Protein AF-A0A6N6VQ18-F1 (afdb_monomer)

pLDDT: mean 89.43, std 11.48, range [40.5, 98.12]

Structure (mmCIF, N/CA/C/O backbone):
data_AF-A0A6N6VQ18-F1
#
_entry.id   AF-A0A6N6VQ18-F1
#
loop_
_atom_site.group_PDB
_atom_site.id
_atom_site.type_symbol
_atom_site.label_atom_id
_atom_site.label_alt_id
_atom_site.label_comp_id
_atom_site.label_asym_id
_atom_site.label_entity_id
_atom_site.label_seq_id
_atom_site.pdbx_PDB_ins_code
_atom_site.Cartn_x
_atom_site.Cartn_y
_atom_site.Cartn_z
_atom_site.occupancy
_atom_site.B_iso_or_equiv
_atom_site.auth_seq_id
_atom_site.auth_comp_id
_atom_site.auth_asym_id
_atom_site.auth_atom_id
_atom_site.pdbx_PDB_model_num
ATOM 1 N N . MET A 1 1 ? 13.621 11.117 19.280 1.00 41.50 1 MET A N 1
ATOM 2 C CA . MET A 1 1 ? 12.832 9.983 18.763 1.00 41.50 1 MET A CA 1
ATOM 3 C C . MET A 1 1 ? 13.038 9.983 17.268 1.00 41.50 1 MET A C 1
ATOM 5 O O . MET A 1 1 ? 13.039 11.063 16.694 1.00 41.50 1 MET A O 1
ATOM 9 N N . ILE A 1 2 ? 13.399 8.842 16.692 1.00 40.50 2 ILE A N 1
ATOM 10 C CA . ILE A 1 2 ? 13.784 8.755 15.284 1.00 40.50 2 ILE A CA 1
ATOM 11 C C . ILE A 1 2 ? 12.493 8.888 14.468 1.00 40.50 2 ILE A C 1
ATOM 13 O O . ILE A 1 2 ? 11.799 7.905 14.250 1.00 40.50 2 ILE A O 1
ATOM 17 N N . GLU A 1 3 ? 12.149 10.109 14.059 1.00 44.91 3 GLU A N 1
ATOM 18 C CA . GLU A 1 3 ? 11.260 10.323 12.918 1.00 44.91 3 GLU A CA 1
ATOM 19 C C . GLU A 1 3 ? 12.017 9.831 11.681 1.00 44.91 3 GLU A C 1
ATOM 21 O O . GLU A 1 3 ? 12.702 10.585 10.989 1.00 44.91 3 GLU A O 1
ATOM 26 N N . MET A 1 4 ? 11.956 8.525 11.419 1.00 53.50 4 MET A N 1
ATOM 27 C CA . MET A 1 4 ? 12.122 8.056 10.052 1.00 53.50 4 MET A CA 1
ATOM 28 C C . MET A 1 4 ? 10.983 8.708 9.279 1.00 53.50 4 MET A C 1
ATOM 30 O O . MET A 1 4 ? 9.816 8.479 9.576 1.00 53.50 4 MET A O 1
ATOM 34 N N . ASN A 1 5 ? 11.331 9.617 8.373 1.00 78.25 5 ASN A N 1
ATOM 35 C CA . ASN A 1 5 ? 10.396 10.458 7.642 1.00 78.25 5 ASN A CA 1
ATOM 36 C C . ASN A 1 5 ? 9.539 9.602 6.685 1.00 78.25 5 ASN A C 1
ATOM 38 O O . ASN A 1 5 ? 9.812 9.510 5.485 1.00 78.25 5 ASN A O 1
ATOM 42 N N . LEU A 1 6 ? 8.537 8.905 7.227 1.00 90.31 6 LEU A N 1
ATOM 43 C CA . LEU A 1 6 ? 7.590 8.084 6.472 1.00 90.31 6 LEU A CA 1
ATOM 44 C C . LEU A 1 6 ? 6.605 8.957 5.679 1.00 90.31 6 LEU A C 1
ATOM 46 O O . LEU A 1 6 ? 5.898 8.439 4.825 1.00 90.31 6 LEU A O 1
ATOM 50 N N . ASN A 1 7 ? 6.577 10.276 5.921 1.00 93.44 7 ASN A N 1
ATOM 51 C CA . ASN A 1 7 ? 5.665 11.232 5.285 1.00 93.44 7 ASN A CA 1
ATOM 52 C C . ASN A 1 7 ? 4.184 10.810 5.367 1.00 93.44 7 ASN A C 1
ATOM 54 O O . ASN A 1 7 ? 3.423 11.134 4.461 1.00 93.44 7 ASN A O 1
ATOM 58 N N . LEU A 1 8 ? 3.776 10.072 6.405 1.00 94.50 8 LEU A N 1
ATOM 59 C CA . LEU A 1 8 ? 2.413 9.542 6.511 1.00 94.50 8 LEU A CA 1
ATOM 60 C C . LEU A 1 8 ? 1.370 10.675 6.574 1.00 94.50 8 LEU A C 1
ATOM 62 O O . LEU A 1 8 ? 1.636 11.710 7.195 1.00 94.50 8 LEU A O 1
ATOM 66 N N . PRO A 1 9 ? 0.173 10.484 5.990 1.00 95.31 9 PRO A N 1
ATOM 67 C CA . PRO A 1 9 ? -0.937 11.416 6.157 1.00 95.31 9 PRO A CA 1
ATOM 68 C C . PRO A 1 9 ? -1.346 11.543 7.625 1.00 95.3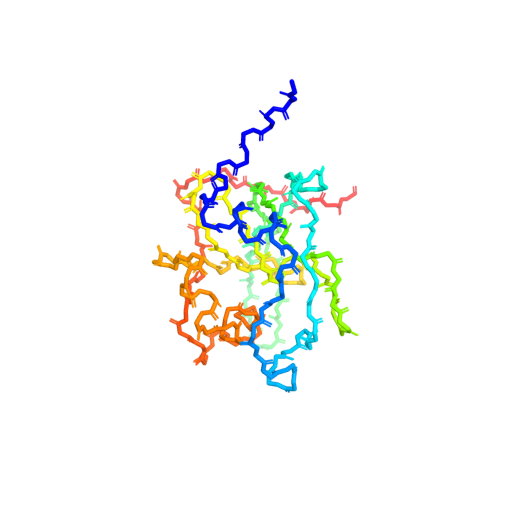1 9 PRO A C 1
ATOM 70 O O . PRO A 1 9 ? -1.427 10.547 8.348 1.00 95.31 9 PRO A O 1
ATOM 73 N N . LEU A 1 10 ? -1.651 12.768 8.062 1.00 94.50 10 LEU A N 1
ATOM 74 C CA . LEU A 1 10 ? -2.051 13.028 9.446 1.00 94.50 10 LEU A CA 1
ATOM 75 C C . LEU A 1 10 ? -3.343 12.284 9.810 1.00 94.50 10 LEU A C 1
ATOM 77 O O . LEU A 1 10 ? -3.464 11.803 10.935 1.00 94.50 10 LEU A O 1
ATOM 81 N N . GLU A 1 11 ? -4.292 12.144 8.876 1.00 94.69 11 GLU A N 1
ATOM 82 C CA . GLU A 1 11 ? -5.526 11.399 9.142 1.00 94.69 11 GLU A CA 1
ATOM 83 C C . GLU A 1 11 ? -5.254 9.917 9.431 1.00 94.69 11 GLU A C 1
ATOM 85 O O . GLU A 1 11 ? -5.891 9.344 10.314 1.00 94.69 11 GLU A O 1
ATOM 90 N N . PHE A 1 12 ? -4.279 9.315 8.742 1.00 95.75 12 PHE A N 1
ATOM 91 C CA . PHE A 1 12 ? -3.889 7.926 8.976 1.00 95.75 12 PHE A CA 1
ATOM 92 C C .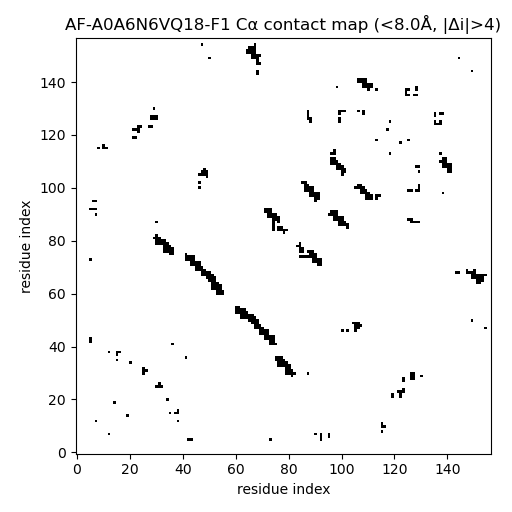 PHE A 1 12 ? -3.174 7.753 10.323 1.00 95.75 12 PHE A C 1
ATOM 94 O O . PHE A 1 12 ? -3.476 6.821 11.065 1.00 95.75 12 PHE A O 1
ATOM 101 N N . ILE A 1 13 ? -2.287 8.684 10.696 1.00 94.94 13 ILE A N 1
ATOM 102 C CA . ILE A 1 13 ? -1.644 8.678 12.023 1.00 94.94 13 ILE A CA 1
ATOM 103 C C . ILE A 1 13 ? -2.709 8.731 13.127 1.00 94.94 13 ILE A C 1
ATOM 105 O O . ILE A 1 13 ? -2.719 7.884 14.020 1.00 94.94 13 ILE A O 1
ATOM 109 N N . ASN A 1 14 ? -3.653 9.671 13.021 1.00 94.00 14 ASN A N 1
ATOM 110 C CA . ASN A 1 14 ? -4.750 9.804 13.980 1.00 94.00 14 ASN A CA 1
ATOM 111 C C . ASN A 1 14 ? -5.610 8.531 14.044 1.00 94.00 14 ASN A C 1
ATOM 113 O O . ASN A 1 14 ? -6.070 8.148 15.117 1.00 94.00 14 ASN A O 1
ATOM 117 N N . PHE A 1 15 ? -5.841 7.863 12.909 1.00 94.75 15 PHE A N 1
ATOM 118 C CA . PHE A 1 15 ? -6.557 6.590 12.876 1.00 94.75 15 PHE A CA 1
ATOM 119 C C . PHE A 1 15 ? -5.833 5.515 13.698 1.00 94.75 15 PHE A C 1
ATOM 121 O O . PHE A 1 15 ? -6.461 4.913 14.576 1.00 94.75 15 PHE A O 1
ATOM 128 N N . LEU A 1 16 ? -4.521 5.340 13.498 1.00 92.75 16 LEU A N 1
ATOM 129 C CA . LEU A 1 16 ? -3.721 4.358 14.241 1.00 92.75 16 LEU A CA 1
ATOM 130 C C . LEU A 1 16 ? -3.720 4.620 15.754 1.00 92.75 16 LEU A C 1
ATOM 132 O O . LEU A 1 16 ? -3.824 3.683 16.541 1.00 92.75 16 LEU A O 1
ATOM 136 N N . GLU A 1 17 ? -3.675 5.884 16.181 1.00 91.00 17 GLU A N 1
ATOM 137 C CA . GLU A 1 17 ? -3.712 6.249 17.607 1.00 91.00 17 GLU A CA 1
ATOM 138 C C . GLU A 1 17 ? -5.047 5.908 18.290 1.00 91.00 17 GLU A C 1
ATOM 140 O O . GLU A 1 17 ? -5.107 5.736 19.510 1.00 91.00 17 GLU A O 1
ATOM 145 N N . THR A 1 18 ? -6.131 5.785 17.519 1.00 89.12 18 THR A N 1
ATOM 146 C CA . THR A 1 18 ? -7.468 5.491 18.058 1.00 89.12 18 THR A CA 1
ATOM 147 C C . THR A 1 18 ? -7.773 4.000 18.211 1.00 89.12 18 THR A C 1
ATOM 149 O O . THR A 1 18 ? -8.835 3.672 18.742 1.00 89.12 18 THR A O 1
ATOM 152 N N . ASN A 1 19 ? -6.875 3.098 17.783 1.00 78.06 19 ASN A N 1
ATOM 153 C CA . ASN A 1 19 ? -7.109 1.644 17.716 1.00 78.06 19 ASN A CA 1
ATOM 154 C C . ASN A 1 19 ? -8.422 1.270 16.997 1.00 78.06 19 ASN A C 1
ATOM 156 O O . ASN A 1 19 ? -9.092 0.304 17.369 1.00 78.06 19 ASN A O 1
ATOM 160 N N . LYS A 1 20 ? -8.830 2.067 16.004 1.00 84.00 20 LYS A N 1
ATOM 161 C CA . LYS A 1 20 ? -9.997 1.764 15.172 1.00 84.00 20 LYS A CA 1
ATOM 162 C C . LYS A 1 20 ? -9.650 0.694 14.139 1.00 84.00 20 LYS A C 1
ATOM 164 O O . LYS A 1 20 ? -8.507 0.573 13.711 1.00 84.00 20 LYS A O 1
ATOM 169 N N . GLU A 1 21 ? -10.666 -0.051 13.727 1.00 92.44 21 GLU A N 1
ATOM 170 C CA . GLU A 1 21 ? -10.624 -0.926 12.555 1.00 92.44 21 GLU A CA 1
ATOM 171 C C . GLU A 1 21 ? -11.372 -0.242 11.398 1.00 92.44 21 GLU A C 1
ATOM 173 O O . GLU A 1 21 ? -12.169 0.675 11.626 1.00 92.44 21 GLU A O 1
ATOM 178 N N . LEU A 1 22 ? -11.110 -0.668 10.160 1.00 94.75 22 LEU A N 1
ATOM 179 C CA . LEU A 1 22 ? -11.933 -0.273 9.015 1.00 94.75 22 LEU A CA 1
ATOM 180 C C . LEU A 1 22 ? -13.335 -0.884 9.161 1.00 94.75 22 LEU A C 1
ATOM 182 O O . LEU A 1 22 ? -13.465 -2.043 9.555 1.00 94.75 22 LEU A O 1
ATOM 186 N N . ASP A 1 23 ? -14.368 -0.121 8.812 1.00 95.88 23 ASP A N 1
ATOM 187 C CA . ASP A 1 23 ? -15.762 -0.575 8.831 1.00 95.88 23 ASP A CA 1
ATOM 188 C C . ASP A 1 23 ? -16.169 -1.063 7.434 1.00 95.88 23 ASP A C 1
ATOM 190 O O . ASP A 1 23 ? -16.409 -0.267 6.530 1.00 95.88 23 ASP A O 1
ATOM 194 N N . TYR A 1 24 ? -16.168 -2.380 7.232 1.00 96.19 24 TYR A N 1
ATOM 195 C CA . TYR A 1 24 ? -16.530 -3.035 5.972 1.00 96.19 24 TYR A CA 1
ATOM 196 C C . TYR A 1 24 ? -16.964 -4.481 6.224 1.00 96.19 24 TYR A C 1
ATOM 198 O O . TYR A 1 24 ? -16.738 -5.032 7.302 1.00 96.19 24 TYR A O 1
ATOM 206 N N . ASN A 1 25 ? -17.567 -5.116 5.217 1.00 96.56 25 ASN A N 1
ATOM 207 C CA . ASN A 1 25 ? -17.865 -6.544 5.243 1.00 96.56 25 ASN A CA 1
ATOM 208 C C . ASN A 1 25 ? -16.620 -7.357 4.824 1.00 96.56 25 ASN A C 1
ATOM 210 O O . ASN A 1 25 ? -16.264 -7.332 3.643 1.00 96.56 25 ASN A O 1
ATOM 214 N N . PRO A 1 26 ? -15.981 -8.136 5.723 1.00 95.56 26 PRO A N 1
ATOM 215 C CA . PRO A 1 26 ? -14.799 -8.920 5.368 1.00 95.56 26 PRO A CA 1
ATOM 216 C C . PRO A 1 26 ? -15.068 -9.966 4.289 1.00 95.56 26 PRO A C 1
ATOM 218 O O . PRO A 1 26 ? -14.140 -10.399 3.616 1.00 95.56 26 PRO A O 1
ATOM 221 N N . ASP A 1 27 ? -16.320 -10.389 4.092 1.00 94.81 27 ASP A N 1
ATOM 222 C CA . ASP A 1 27 ? -16.628 -11.377 3.064 1.00 94.81 27 ASP A CA 1
ATOM 223 C C . ASP A 1 27 ? -16.536 -10.849 1.632 1.00 94.81 27 ASP A C 1
ATOM 225 O O . ASP A 1 27 ? -16.368 -11.655 0.715 1.00 94.81 27 ASP A O 1
ATOM 229 N N . GLU A 1 28 ? -16.567 -9.528 1.463 1.00 94.19 28 GLU A N 1
ATOM 230 C CA . GLU A 1 28 ? -16.435 -8.834 0.178 1.00 94.19 28 GLU A CA 1
ATOM 231 C C . GLU A 1 28 ? -14.974 -8.480 -0.154 1.00 94.19 28 GLU A C 1
ATOM 233 O O . GLU A 1 28 ? -14.655 -8.185 -1.304 1.00 94.19 28 GLU A O 1
ATOM 238 N N . ALA A 1 29 ? -14.065 -8.564 0.823 1.00 93.88 29 ALA A N 1
ATOM 239 C CA . ALA A 1 29 ? -12.640 -8.319 0.628 1.00 93.88 29 ALA A CA 1
ATOM 240 C C . ALA A 1 29 ? -11.872 -9.632 0.377 1.00 93.88 29 ALA A C 1
ATOM 242 O O . ALA A 1 29 ? -11.991 -10.588 1.151 1.00 93.88 29 ALA A O 1
ATOM 243 N N . TYR A 1 30 ? -11.016 -9.685 -0.652 1.00 92.62 30 TYR A N 1
ATOM 244 C CA . TYR A 1 30 ? -10.097 -10.814 -0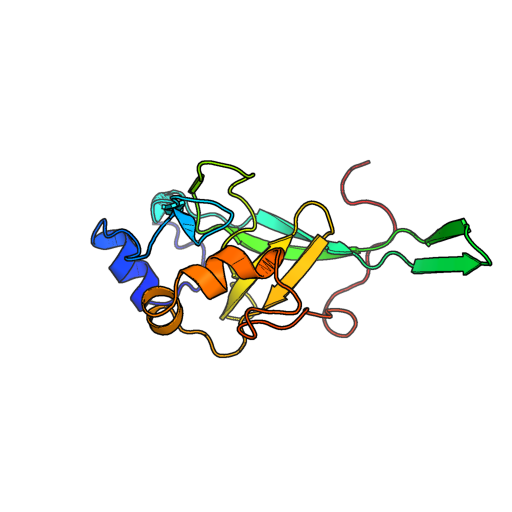.873 1.00 92.62 30 TYR A CA 1
ATOM 245 C C . TYR A 1 30 ? -9.239 -11.138 0.355 1.00 92.62 30 TYR A C 1
ATOM 247 O O . TYR A 1 30 ? -9.197 -12.322 0.718 1.00 92.62 30 TYR A O 1
ATOM 255 N N . PRO A 1 31 ? -8.606 -10.155 1.035 1.00 93.44 31 PRO A N 1
ATOM 256 C CA . PRO A 1 31 ? -7.792 -10.435 2.215 1.00 93.44 31 PRO A CA 1
ATOM 257 C C . PRO A 1 31 ? -8.609 -10.746 3.474 1.00 93.44 31 PRO A C 1
ATOM 259 O O . PRO A 1 31 ? -8.017 -11.038 4.511 1.00 93.44 31 PRO A O 1
ATOM 262 N N . LYS A 1 32 ? -9.949 -10.746 3.389 1.00 94.62 32 LYS A N 1
ATOM 263 C CA . LYS A 1 32 ? -10.863 -10.884 4.527 1.00 94.62 32 LYS A CA 1
ATOM 264 C C . LYS A 1 32 ? -10.608 -9.801 5.569 1.00 94.62 32 LYS A C 1
ATOM 266 O O . LYS A 1 32 ? -10.521 -8.635 5.193 1.00 94.62 32 LYS A O 1
ATOM 271 N N . LYS A 1 33 ? -10.559 -10.151 6.859 1.00 95.06 33 LYS A N 1
ATOM 272 C CA . LYS A 1 33 ? -10.295 -9.175 7.909 1.00 95.06 33 LYS A CA 1
ATOM 273 C C . LYS A 1 33 ? -8.819 -8.789 7.857 1.00 95.06 33 LYS A C 1
ATOM 275 O O . LYS A 1 33 ? -7.954 -9.648 7.728 1.00 95.06 33 LYS A O 1
ATOM 280 N N . VAL A 1 34 ? -8.546 -7.496 7.997 1.00 95.62 34 VAL A N 1
ATOM 281 C CA . VAL A 1 34 ? -7.187 -6.951 8.056 1.00 95.62 34 VAL A CA 1
ATOM 282 C C . VAL A 1 34 ? -6.930 -6.262 9.390 1.00 95.62 34 VAL A C 1
ATOM 284 O O . VAL A 1 34 ? -7.847 -5.705 10.003 1.00 95.62 34 VAL A O 1
ATOM 287 N N . LYS A 1 35 ? -5.670 -6.269 9.818 1.00 95.50 35 LYS A N 1
ATOM 288 C CA . LYS A 1 35 ? -5.166 -5.545 10.987 1.00 95.50 35 LYS A CA 1
ATOM 289 C C . LYS A 1 35 ? -4.021 -4.640 10.559 1.00 95.50 35 LYS A C 1
ATOM 291 O O . LYS A 1 35 ? -3.173 -5.050 9.774 1.00 95.50 35 LYS A O 1
ATOM 296 N N . PHE A 1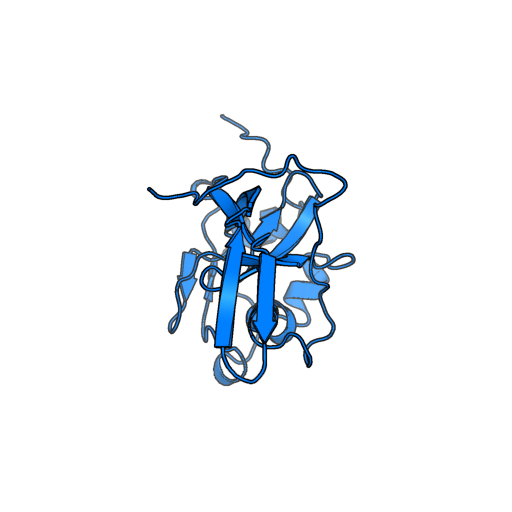 36 ? -4.004 -3.414 11.068 1.00 96.00 36 PHE A N 1
ATOM 297 C CA . PHE A 1 36 ? -2.959 -2.445 10.752 1.00 96.00 36 PHE A CA 1
ATOM 298 C C . PHE A 1 36 ? -1.761 -2.599 11.679 1.00 96.00 36 PHE A C 1
ATOM 300 O O . PHE A 1 36 ? -1.929 -2.843 12.875 1.00 96.00 36 PHE A O 1
ATOM 307 N N . HIS A 1 37 ? -0.568 -2.363 11.137 1.00 94.69 37 HIS A N 1
ATOM 308 C CA . HIS A 1 37 ? 0.626 -2.166 11.951 1.00 94.69 37 HIS A CA 1
ATOM 309 C C . HIS A 1 37 ? 0.425 -1.005 12.927 1.00 94.69 37 HIS A C 1
ATOM 311 O O . HIS A 1 37 ? -0.211 0.005 12.609 1.00 94.69 37 HIS A O 1
ATOM 317 N N . LYS A 1 38 ? 1.041 -1.101 14.107 1.00 93.31 38 LYS A N 1
ATOM 318 C CA . LYS A 1 38 ? 1.178 0.067 14.979 1.00 93.31 38 LYS A CA 1
ATOM 319 C C . LYS A 1 38 ? 2.134 1.069 14.350 1.00 93.31 38 LYS A C 1
ATOM 321 O O . LYS A 1 38 ? 3.067 0.694 13.645 1.00 93.31 38 LYS A O 1
ATOM 326 N N . LEU A 1 39 ? 1.966 2.343 14.701 1.00 92.38 39 LEU A N 1
ATOM 327 C CA . LEU A 1 39 ? 2.820 3.426 14.209 1.00 92.38 39 LEU A CA 1
ATOM 328 C C . LEU A 1 39 ? 4.321 3.163 14.443 1.00 92.38 39 LEU A C 1
ATOM 330 O O . LEU A 1 39 ? 5.135 3.494 13.589 1.00 92.38 39 LEU A O 1
ATOM 334 N N . GLU A 1 40 ? 4.682 2.559 15.580 1.00 91.81 40 GLU A N 1
ATOM 335 C CA . GLU A 1 40 ? 6.071 2.231 15.942 1.00 91.81 40 GLU A CA 1
ATOM 336 C C . GLU A 1 40 ? 6.674 1.060 15.150 1.00 91.81 40 GLU A C 1
ATOM 338 O O . GLU A 1 40 ? 7.897 0.949 15.075 1.00 91.81 40 GLU A O 1
ATOM 343 N N . ASP A 1 41 ? 5.826 0.230 14.538 1.00 93.19 41 ASP A N 1
ATOM 344 C CA . ASP A 1 41 ? 6.227 -0.946 13.761 1.00 93.19 41 ASP A CA 1
ATOM 345 C C . ASP A 1 41 ? 6.322 -0.646 12.254 1.00 93.19 41 ASP A C 1
ATOM 347 O O . ASP A 1 41 ? 6.878 -1.440 11.492 1.00 93.19 41 ASP A O 1
ATOM 351 N N . LEU A 1 42 ? 5.812 0.512 11.809 1.00 94.62 42 LEU A N 1
ATOM 352 C CA . LEU A 1 42 ? 5.885 0.929 10.412 1.00 94.62 42 LEU A CA 1
ATOM 353 C C . LEU A 1 42 ? 7.334 1.182 9.992 1.00 94.62 42 LEU A C 1
ATOM 355 O O . LEU A 1 42 ? 8.069 1.975 10.587 1.00 94.62 42 LEU A O 1
ATOM 359 N N . LYS A 1 43 ? 7.724 0.552 8.888 1.00 94.19 43 LYS A N 1
ATOM 360 C CA . LYS A 1 43 ? 9.065 0.643 8.311 1.00 94.19 43 LYS A CA 1
ATOM 361 C C . LYS A 1 43 ? 8.978 0.708 6.793 1.00 94.19 43 LYS A C 1
ATOM 363 O O . LYS A 1 43 ? 8.008 0.261 6.188 1.00 94.19 43 LYS A O 1
ATOM 368 N N . ARG A 1 44 ? 10.011 1.284 6.185 1.00 94.69 44 ARG A N 1
ATOM 369 C CA . ARG A 1 44 ? 10.193 1.238 4.736 1.00 94.69 44 ARG A CA 1
ATOM 370 C C . ARG A 1 44 ? 10.755 -0.121 4.348 1.00 94.69 44 ARG A C 1
ATOM 372 O O . ARG A 1 44 ? 11.708 -0.592 4.968 1.00 94.69 44 ARG A O 1
ATOM 379 N N . GLU A 1 45 ? 10.185 -0.714 3.315 1.00 93.94 45 GLU A N 1
ATOM 380 C CA . GLU A 1 45 ? 10.612 -1.978 2.735 1.00 93.94 45 GLU A CA 1
ATOM 381 C C . GLU A 1 45 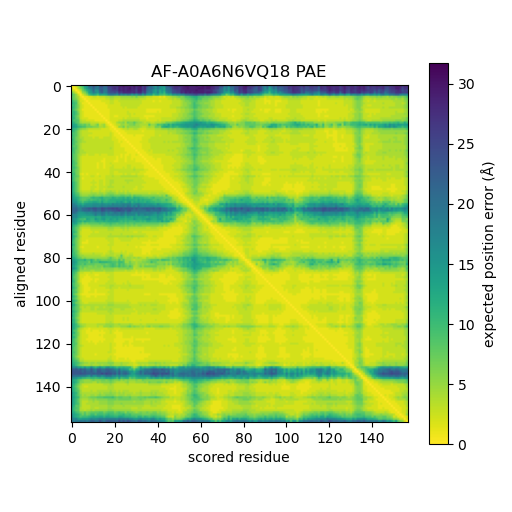? 10.722 -1.829 1.224 1.00 93.94 45 GLU A C 1
ATOM 383 O O . GLU A 1 45 ? 9.995 -1.052 0.598 1.00 93.94 45 GLU A O 1
ATOM 388 N N . LYS A 1 46 ? 11.679 -2.553 0.645 1.00 95.00 46 LYS A N 1
ATOM 389 C CA . LYS A 1 46 ? 11.889 -2.547 -0.796 1.00 95.00 46 LYS A CA 1
ATOM 390 C C . LYS A 1 46 ? 10.760 -3.296 -1.480 1.00 95.00 46 LYS A C 1
ATOM 392 O O . LYS A 1 46 ? 10.401 -4.391 -1.056 1.00 95.00 46 LYS A O 1
ATOM 397 N N . ILE A 1 47 ? 10.276 -2.709 -2.559 1.00 95.81 47 ILE A N 1
ATOM 398 C CA . ILE A 1 47 ? 9.377 -3.345 -3.508 1.00 95.81 47 ILE A CA 1
ATOM 399 C C . ILE A 1 47 ? 9.971 -3.226 -4.906 1.00 95.81 47 ILE A C 1
ATOM 401 O O . ILE A 1 47 ? 10.824 -2.367 -5.171 1.00 95.81 47 ILE A O 1
ATOM 405 N N . TRP A 1 48 ? 9.511 -4.092 -5.798 1.00 96.25 48 TRP A N 1
ATOM 406 C CA . TRP A 1 48 ? 10.014 -4.178 -7.161 1.00 96.25 48 TRP A CA 1
ATOM 407 C C . TRP A 1 48 ? 8.874 -4.028 -8.148 1.00 96.25 48 TRP A C 1
ATOM 409 O O . TRP A 1 48 ? 7.765 -4.478 -7.883 1.00 96.25 48 TRP A O 1
ATOM 419 N N . ILE A 1 49 ? 9.145 -3.388 -9.277 1.00 95.75 49 ILE A N 1
ATOM 420 C CA . ILE A 1 49 ? 8.210 -3.318 -10.397 1.00 95.75 49 ILE A CA 1
ATOM 421 C C . ILE A 1 49 ? 8.829 -4.090 -11.549 1.00 95.75 49 ILE A C 1
ATOM 423 O O . ILE A 1 49 ? 9.969 -3.792 -11.922 1.00 95.75 49 ILE A O 1
ATOM 427 N N . ASP A 1 50 ? 8.114 -5.083 -12.079 1.00 94.50 50 ASP A N 1
ATOM 428 C CA . ASP A 1 50 ? 8.617 -5.875 -13.195 1.00 94.50 50 ASP A CA 1
ATOM 429 C C . ASP A 1 50 ? 8.808 -4.991 -14.430 1.00 94.50 50 ASP A C 1
ATOM 431 O O . ASP A 1 50 ? 7.956 -4.189 -14.808 1.00 94.50 50 ASP A O 1
ATOM 435 N N . ALA A 1 51 ? 9.969 -5.138 -15.051 1.00 93.69 51 ALA A N 1
ATOM 436 C CA . ALA A 1 51 ? 10.298 -4.533 -16.331 1.00 93.69 51 ALA A CA 1
ATOM 437 C C . ALA A 1 51 ? 10.804 -5.611 -17.298 1.00 93.69 51 ALA A C 1
ATOM 439 O O . ALA A 1 51 ? 11.583 -5.328 -18.217 1.00 93.69 51 ALA A O 1
ATOM 440 N N . THR A 1 52 ? 10.407 -6.867 -17.062 1.00 88.69 52 THR A N 1
ATOM 441 C CA . THR A 1 52 ? 10.829 -7.998 -17.871 1.00 88.69 52 THR A CA 1
ATOM 442 C C . THR A 1 52 ? 10.230 -7.857 -19.260 1.00 88.69 52 THR A C 1
ATOM 444 O O . THR A 1 52 ? 9.042 -7.614 -19.460 1.00 88.69 52 THR A O 1
ATOM 447 N N . THR A 1 53 ? 11.086 -8.017 -20.262 1.00 82.38 53 THR A N 1
ATOM 448 C CA . THR A 1 53 ? 10.662 -7.992 -21.659 1.00 82.38 53 THR A CA 1
ATOM 449 C C . THR A 1 53 ? 10.471 -9.411 -22.167 1.00 82.38 53 THR A C 1
ATOM 451 O O . THR A 1 53 ? 11.306 -10.297 -21.946 1.00 82.38 53 THR A O 1
ATOM 454 N N . TYR A 1 54 ? 9.366 -9.620 -22.874 1.00 82.25 54 TYR A N 1
ATOM 455 C CA . TYR A 1 54 ? 8.956 -10.921 -23.385 1.00 82.25 54 TYR A CA 1
ATOM 456 C C . TYR A 1 54 ? 8.866 -10.902 -24.911 1.00 82.25 54 TYR A C 1
ATOM 458 O O . TYR A 1 54 ? 8.388 -9.936 -25.505 1.00 82.25 54 TYR A O 1
ATOM 466 N N . ASP A 1 55 ? 9.292 -11.995 -25.540 1.00 80.25 55 ASP A N 1
ATOM 467 C CA . ASP A 1 55 ? 8.990 -12.308 -26.935 1.00 80.25 55 ASP A CA 1
ATOM 468 C C . ASP A 1 55 ? 7.809 -13.279 -26.965 1.00 80.25 55 ASP A C 1
ATOM 470 O O . ASP A 1 55 ? 7.874 -14.372 -26.389 1.00 80.25 55 ASP A O 1
ATOM 474 N N . VAL A 1 56 ? 6.728 -12.872 -27.629 1.00 83.00 56 VAL A N 1
ATOM 475 C CA . VAL A 1 56 ? 5.490 -13.647 -27.722 1.00 83.00 56 VAL A CA 1
ATOM 476 C C . VAL A 1 56 ? 5.355 -14.180 -29.142 1.00 83.00 56 VAL A C 1
ATOM 478 O O . VAL A 1 56 ? 4.933 -13.468 -30.051 1.00 83.00 56 VAL A O 1
ATOM 481 N N . ASN A 1 57 ? 5.669 -15.463 -29.330 1.00 78.69 57 ASN A N 1
ATOM 482 C CA . ASN A 1 57 ? 5.556 -16.142 -30.621 1.00 78.69 57 ASN A CA 1
ATOM 483 C C . ASN A 1 57 ? 4.676 -17.390 -30.503 1.00 78.69 57 ASN A C 1
ATOM 485 O O . ASN A 1 57 ? 5.019 -18.312 -29.771 1.00 78.69 57 ASN A O 1
ATOM 489 N N . LEU A 1 58 ? 3.547 -17.412 -31.234 1.00 64.69 58 LEU A N 1
ATOM 490 C CA . LEU A 1 58 ? 2.619 -18.545 -31.446 1.00 64.69 58 LEU A CA 1
ATOM 491 C C . LEU A 1 58 ? 2.625 -19.616 -30.326 1.00 64.69 58 LEU A C 1
ATOM 493 O O . LEU A 1 58 ? 2.860 -20.796 -30.590 1.00 64.69 58 LEU A O 1
ATOM 497 N N . ASN A 1 59 ? 2.304 -19.196 -29.095 1.00 74.62 59 ASN A N 1
ATOM 498 C CA . ASN A 1 59 ? 2.152 -20.010 -27.872 1.00 74.62 59 ASN A CA 1
ATOM 499 C C . ASN A 1 59 ? 3.416 -20.312 -27.042 1.00 74.62 59 ASN A C 1
ATOM 501 O O . ASN A 1 59 ? 3.351 -21.151 -26.144 1.00 74.62 59 ASN A O 1
ATOM 505 N N . ILE A 1 60 ? 4.541 -19.633 -27.278 1.00 77.19 60 ILE A N 1
ATOM 506 C CA . ILE A 1 60 ? 5.710 -19.665 -26.385 1.00 77.19 60 ILE A CA 1
ATOM 507 C C . ILE A 1 60 ? 6.038 -18.237 -25.948 1.00 77.19 60 ILE A C 1
ATOM 509 O O . ILE A 1 60 ? 6.223 -17.353 -26.785 1.00 77.19 60 ILE A O 1
ATOM 513 N N . ILE A 1 61 ? 6.113 -18.034 -24.632 1.00 81.81 61 ILE A N 1
ATOM 514 C CA . ILE A 1 61 ? 6.614 -16.804 -24.018 1.00 81.81 61 ILE A CA 1
ATOM 515 C C . ILE A 1 61 ? 8.089 -17.037 -23.695 1.00 81.81 61 ILE A C 1
ATOM 517 O O . ILE A 1 61 ? 8.410 -17.859 -22.835 1.00 81.81 61 ILE A O 1
ATOM 521 N N . ASN A 1 62 ? 8.984 -16.333 -24.389 1.00 82.75 62 ASN A N 1
ATOM 522 C CA . ASN A 1 62 ? 10.411 -16.335 -24.071 1.00 82.75 62 ASN A CA 1
ATOM 523 C C . ASN A 1 62 ? 10.774 -15.040 -23.349 1.00 82.75 62 ASN A C 1
ATOM 525 O O . ASN A 1 62 ? 10.481 -13.951 -23.838 1.00 82.75 62 ASN A O 1
ATOM 529 N N . VAL A 1 63 ? 11.453 -15.151 -22.208 1.00 82.50 63 VAL A N 1
ATOM 530 C CA . VAL A 1 63 ? 12.026 -13.981 -21.535 1.00 82.50 63 VAL A CA 1
ATOM 531 C C . VAL A 1 63 ? 13.230 -13.498 -22.341 1.00 82.50 63 VAL A C 1
ATOM 533 O O . VAL A 1 63 ? 14.206 -14.234 -22.488 1.00 82.50 63 VAL A O 1
ATOM 536 N N . ILE A 1 64 ? 13.161 -12.272 -22.862 1.00 85.25 64 ILE A N 1
ATOM 537 C CA . ILE A 1 64 ? 14.259 -11.631 -23.599 1.00 85.25 64 ILE A CA 1
A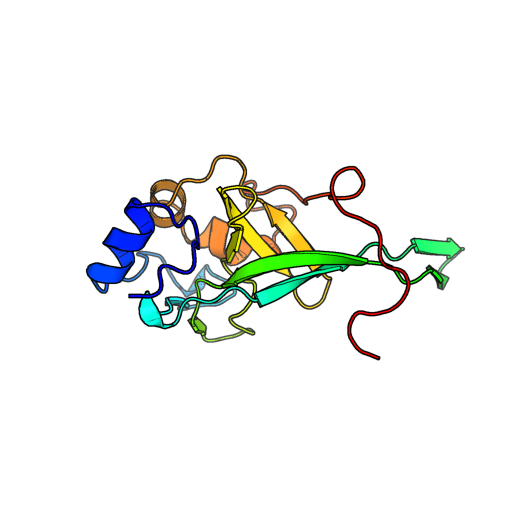TOM 538 C C . ILE A 1 64 ? 15.282 -11.084 -22.603 1.00 85.25 64 ILE A C 1
ATOM 540 O O . ILE A 1 64 ? 16.482 -11.325 -22.734 1.00 85.25 64 ILE A O 1
ATOM 544 N N . GLN A 1 65 ? 14.802 -10.351 -21.598 1.00 88.19 65 GLN A N 1
ATOM 545 C CA . GLN A 1 65 ? 15.629 -9.748 -20.562 1.00 88.19 65 GLN A CA 1
ATOM 546 C C . GLN A 1 65 ? 14.820 -9.598 -19.281 1.00 88.19 65 GLN A C 1
ATOM 548 O O . GLN A 1 65 ? 13.730 -9.032 -19.301 1.00 88.19 65 GLN A O 1
ATOM 553 N N . GLN A 1 66 ? 15.395 -10.073 -18.179 1.00 92.06 66 GLN A N 1
ATOM 554 C CA . GLN A 1 66 ? 14.892 -9.802 -16.838 1.00 92.06 66 GLN A CA 1
ATOM 555 C C . GLN A 1 66 ? 15.405 -8.441 -16.396 1.00 92.06 66 GLN A C 1
ATOM 557 O O . GLN A 1 66 ? 16.607 -8.162 -16.487 1.00 92.06 66 GLN A O 1
ATOM 562 N N . ALA A 1 67 ? 14.485 -7.601 -15.960 1.00 94.44 67 ALA A N 1
ATOM 563 C CA . ALA A 1 67 ? 14.792 -6.290 -15.439 1.00 94.44 67 ALA A CA 1
ATOM 564 C C . ALA A 1 67 ? 13.671 -5.846 -14.506 1.00 94.44 67 ALA A C 1
ATOM 566 O O . ALA A 1 67 ? 12.555 -6.357 -14.575 1.00 94.44 67 ALA A O 1
ATOM 567 N N . TYR A 1 68 ? 13.978 -4.893 -13.640 1.00 96.44 68 TYR A N 1
ATOM 568 C CA . TYR A 1 68 ? 13.025 -4.361 -12.683 1.00 96.44 68 TYR A CA 1
ATOM 569 C C . TYR A 1 68 ? 13.370 -2.921 -12.303 1.00 96.44 68 TYR A C 1
ATOM 571 O O . TYR A 1 68 ? 14.487 -2.441 -12.524 1.00 96.44 68 TYR A O 1
ATOM 579 N N . TYR A 1 69 ? 12.405 -2.245 -11.690 1.00 96.75 69 TYR A N 1
ATOM 580 C CA . TYR A 1 69 ? 12.613 -0.998 -10.960 1.00 96.75 69 TYR A CA 1
ATOM 581 C C . TYR A 1 69 ? 12.487 -1.253 -9.460 1.00 96.75 69 TYR A C 1
ATOM 583 O O . TYR A 1 69 ? 11.718 -2.113 -9.042 1.00 96.75 69 TYR A O 1
ATOM 591 N N . GLU A 1 70 ? 13.235 -0.513 -8.645 1.00 96.19 70 GLU A N 1
ATOM 592 C CA . GLU A 1 70 ? 13.219 -0.638 -7.183 1.00 96.19 70 GLU A CA 1
ATOM 593 C C . GLU A 1 70 ? 12.755 0.666 -6.536 1.00 96.19 70 GLU A C 1
ATOM 595 O O . GLU A 1 70 ? 13.182 1.754 -6.929 1.00 96.19 70 GLU A O 1
ATOM 600 N N . LEU A 1 71 ? 11.904 0.546 -5.521 1.00 95.19 71 LEU A N 1
ATOM 601 C CA . LEU A 1 71 ? 11.423 1.652 -4.702 1.00 95.19 71 LEU A CA 1
ATOM 602 C C . LEU A 1 71 ? 11.139 1.178 -3.269 1.00 95.19 71 LEU A C 1
ATOM 604 O O . LEU A 1 71 ? 11.156 -0.017 -2.984 1.00 95.19 71 LEU A O 1
ATOM 608 N N . GLU A 1 72 ? 10.894 2.119 -2.360 1.00 95.56 72 GLU A N 1
ATOM 609 C CA . GLU A 1 72 ? 10.561 1.826 -0.964 1.00 95.56 72 GLU A CA 1
ATOM 610 C C . GLU A 1 72 ? 9.108 2.186 -0.661 1.00 95.56 72 GLU A C 1
ATOM 612 O O . GLU A 1 72 ? 8.693 3.329 -0.870 1.00 95.56 72 GLU A O 1
ATOM 617 N N . ALA A 1 73 ? 8.366 1.237 -0.100 1.00 96.38 73 ALA A N 1
ATOM 618 C CA . ALA A 1 73 ? 7.003 1.424 0.379 1.00 96.38 73 ALA A CA 1
ATOM 619 C C . ALA A 1 73 ? 6.898 1.080 1.869 1.00 96.38 73 ALA A C 1
ATOM 621 O O . ALA A 1 73 ? 7.783 0.458 2.451 1.00 96.38 73 ALA A O 1
ATOM 622 N N . VAL A 1 74 ? 5.813 1.513 2.496 1.00 96.62 74 VAL A N 1
ATOM 623 C CA . VAL A 1 74 ? 5.453 1.172 3.872 1.00 96.62 74 VAL A CA 1
ATOM 624 C C . VAL A 1 74 ? 4.193 0.321 3.805 1.00 96.62 74 VAL A C 1
ATOM 626 O O . VAL A 1 74 ? 3.144 0.841 3.424 1.00 96.62 74 VAL A O 1
ATOM 629 N N . SER A 1 75 ? 4.280 -0.964 4.159 1.00 95.44 75 SER A N 1
ATOM 630 C CA . SER A 1 75 ? 3.075 -1.788 4.318 1.00 95.44 75 SER A CA 1
ATOM 631 C C . SER A 1 75 ? 2.281 -1.287 5.515 1.00 95.44 75 SER A C 1
ATOM 633 O O . SER A 1 75 ? 2.843 -1.051 6.586 1.00 95.44 75 SER A O 1
ATOM 635 N N . LEU A 1 76 ? 0.979 -1.087 5.329 1.00 96.56 76 LEU A N 1
ATOM 636 C CA . LEU A 1 76 ? 0.094 -0.618 6.392 1.00 96.56 76 LEU A CA 1
ATOM 637 C C . LEU A 1 76 ? -0.585 -1.785 7.117 1.00 96.56 76 LEU A C 1
ATOM 639 O O . LEU A 1 76 ? -0.966 -1.636 8.277 1.00 96.56 76 LEU A O 1
ATOM 643 N N . ILE A 1 77 ? -0.709 -2.936 6.452 1.00 96.00 77 ILE A N 1
ATOM 644 C CA . ILE A 1 77 ? -1.361 -4.143 6.968 1.00 96.00 77 ILE A CA 1
ATOM 645 C C . ILE A 1 77 ? -0.318 -5.057 7.615 1.00 96.00 77 ILE A C 1
ATOM 647 O O . ILE A 1 77 ? 0.667 -5.414 6.977 1.00 96.00 77 ILE A O 1
ATOM 651 N N . GLU A 1 78 ? -0.566 -5.420 8.874 1.00 94.88 78 GLU A N 1
ATOM 652 C CA . GLU A 1 78 ? 0.233 -6.356 9.677 1.00 94.88 78 GLU A CA 1
ATOM 653 C C . GLU A 1 78 ? -0.245 -7.798 9.507 1.00 94.88 78 GLU A C 1
ATOM 655 O O . GLU A 1 78 ? 0.558 -8.722 9.486 1.00 94.88 78 GLU A O 1
ATOM 660 N N . GLU A 1 79 ? -1.559 -8.006 9.429 1.00 93.69 79 GLU A N 1
ATOM 661 C CA . GLU A 1 79 ? -2.153 -9.342 9.364 1.00 93.69 79 GLU A CA 1
ATOM 662 C C . GLU A 1 79 ? -3.396 -9.323 8.470 1.00 93.69 79 GLU A C 1
ATOM 664 O O . GLU A 1 79 ? -4.173 -8.360 8.487 1.00 93.69 79 GLU A O 1
ATOM 669 N N . CYS A 1 80 ? -3.609 -10.411 7.726 1.00 91.94 80 CYS A N 1
ATOM 670 C CA . CYS A 1 80 ? -4.875 -10.723 7.067 1.00 91.94 80 CYS A CA 1
ATOM 671 C C . CYS A 1 80 ? -5.125 -12.240 7.050 1.00 91.94 80 CYS A C 1
ATOM 673 O O . CYS A 1 80 ? -4.198 -13.024 7.254 1.00 91.94 80 CYS A O 1
ATOM 675 N N . ASP A 1 81 ? -6.363 -12.682 6.810 1.00 86.31 81 ASP A N 1
ATOM 676 C CA . ASP A 1 81 ? -6.709 -14.099 7.021 1.00 86.31 81 ASP A CA 1
ATOM 677 C C . ASP A 1 81 ? -6.280 -15.037 5.876 1.00 86.31 81 ASP A C 1
ATOM 679 O O . ASP A 1 81 ? -6.279 -16.259 6.055 1.00 86.31 81 ASP A O 1
ATOM 683 N N . ARG A 1 82 ? -5.995 -14.515 4.672 1.00 77.75 82 ARG A N 1
ATOM 684 C CA . ARG A 1 82 ? -5.948 -15.347 3.449 1.00 77.75 82 ARG A CA 1
ATOM 685 C C . ARG A 1 82 ? -4.693 -15.213 2.588 1.00 77.75 82 ARG A C 1
ATOM 687 O O . ARG A 1 82 ? -4.382 -16.155 1.858 1.00 77.75 82 ARG A O 1
ATOM 694 N N . TYR A 1 83 ? -3.990 -14.091 2.654 1.00 81.81 83 TYR A N 1
ATOM 695 C CA . TYR A 1 83 ? -2.867 -13.778 1.768 1.00 81.81 83 TYR A CA 1
ATOM 696 C C . TYR A 1 83 ? -1.659 -13.293 2.570 1.00 81.81 83 TYR A C 1
ATOM 698 O O . TYR A 1 83 ? -1.753 -13.101 3.780 1.00 81.81 83 TYR A O 1
ATOM 706 N N . SER A 1 84 ? -0.522 -13.105 1.895 1.00 79.06 84 SER A N 1
ATOM 707 C CA . SER A 1 84 ? 0.559 -12.325 2.492 1.00 79.06 84 SER A CA 1
ATOM 708 C C . SER A 1 84 ? 0.077 -10.890 2.688 1.00 79.06 84 SER A C 1
ATOM 710 O O . SER A 1 84 ? -0.502 -10.287 1.789 1.00 79.06 84 SER A O 1
ATOM 712 N N . GLU A 1 85 ? 0.291 -10.377 3.891 1.00 84.69 85 GLU A N 1
ATOM 713 C CA . GLU A 1 85 ? -0.109 -9.052 4.345 1.00 84.69 85 GLU A CA 1
ATOM 714 C C . GLU A 1 85 ? 0.598 -7.924 3.580 1.00 84.69 85 GLU A C 1
ATOM 716 O O . GLU A 1 85 ? 0.029 -6.852 3.353 1.00 84.69 85 GLU A O 1
ATOM 721 N N . PHE A 1 86 ? 1.837 -8.176 3.157 1.00 87.00 86 PHE A N 1
ATOM 722 C CA . PHE A 1 86 ? 2.693 -7.175 2.551 1.00 87.00 86 PHE A CA 1
ATOM 723 C C . PHE A 1 86 ? 2.258 -6.900 1.109 1.00 87.00 86 PHE A C 1
ATOM 725 O O . PHE A 1 86 ? 2.202 -7.811 0.288 1.00 87.00 86 PHE A O 1
ATOM 732 N N . GLY A 1 87 ? 1.974 -5.633 0.798 1.00 90.00 87 GLY A N 1
ATOM 733 C CA . GLY A 1 87 ? 1.534 -5.212 -0.536 1.00 90.00 87 GLY A CA 1
ATOM 734 C C . GLY A 1 87 ? 0.031 -4.953 -0.667 1.00 90.00 87 GLY A C 1
ATOM 735 O O . GLY A 1 87 ? -0.374 -4.260 -1.594 1.00 90.00 87 GLY A O 1
ATOM 736 N N . ILE A 1 88 ? -0.804 -5.402 0.279 1.00 94.56 88 ILE A N 1
ATOM 737 C CA . ILE A 1 88 ? -2.270 -5.226 0.198 1.00 94.56 88 ILE A CA 1
ATOM 738 C C . ILE A 1 88 ? -2.672 -3.755 0.197 1.00 94.56 88 ILE A C 1
ATOM 740 O O . ILE A 1 88 ? -3.387 -3.296 -0.691 1.00 94.56 88 ILE A O 1
ATOM 744 N N . LEU A 1 89 ? -2.210 -3.020 1.203 1.00 96.56 89 LEU A N 1
ATOM 745 C CA . LEU A 1 89 ? -2.396 -1.585 1.293 1.00 96.56 89 LEU A CA 1
ATOM 746 C C . LEU A 1 89 ? -1.106 -0.977 1.820 1.00 96.56 89 LEU A C 1
ATOM 748 O O . LEU A 1 89 ? -0.646 -1.286 2.921 1.00 96.56 89 LEU A O 1
ATOM 752 N N . CYS A 1 90 ? -0.535 -0.105 1.008 1.00 97.25 90 CYS A N 1
ATOM 753 C CA . CYS A 1 90 ? 0.777 0.467 1.208 1.00 97.25 90 CYS A CA 1
ATOM 754 C C . CYS A 1 90 ? 0.711 1.991 1.134 1.00 97.25 90 CYS A C 1
ATOM 756 O O . CYS A 1 90 ? -0.166 2.585 0.504 1.00 97.25 90 CYS A O 1
ATOM 758 N N . TRP A 1 91 ? 1.688 2.630 1.763 1.00 97.81 91 TRP A N 1
ATOM 759 C CA . TRP A 1 91 ? 2.000 4.036 1.571 1.00 97.81 91 TRP A CA 1
ATOM 760 C C . TRP A 1 91 ? 3.335 4.159 0.851 1.00 97.81 91 TRP A C 1
ATOM 762 O O . TRP A 1 91 ? 4.309 3.514 1.236 1.00 97.81 91 TRP A O 1
ATOM 772 N N . LEU A 1 92 ? 3.393 5.009 -0.170 1.00 96.38 92 LEU A N 1
ATOM 773 C CA . LEU A 1 92 ? 4.606 5.309 -0.911 1.00 96.38 92 LEU A CA 1
ATOM 774 C C . LEU A 1 92 ? 5.118 6.705 -0.521 1.00 96.38 92 LEU A C 1
ATOM 776 O O . LEU A 1 92 ? 4.610 7.711 -1.033 1.00 96.38 92 LEU A O 1
ATOM 780 N N . PRO A 1 93 ? 6.128 6.806 0.367 1.00 95.44 93 PRO A N 1
ATOM 781 C CA . PRO A 1 93 ? 6.537 8.085 0.946 1.00 95.44 93 PRO A CA 1
ATOM 782 C C . PRO A 1 93 ? 7.057 9.110 -0.060 1.00 95.44 93 PRO A C 1
ATOM 784 O O . PRO A 1 93 ? 6.878 10.310 0.152 1.00 95.44 93 PRO A O 1
ATOM 787 N N . GLU A 1 94 ? 7.708 8.650 -1.131 1.00 92.88 94 GLU A N 1
ATOM 788 C CA . GLU A 1 94 ? 8.319 9.522 -2.142 1.00 92.88 94 GLU A CA 1
ATOM 789 C C . GLU A 1 94 ? 7.266 10.203 -3.024 1.00 92.88 94 GLU A C 1
ATOM 791 O O . GLU A 1 94 ? 7.405 11.378 -3.360 1.00 92.88 94 GLU A O 1
ATOM 796 N N . LEU A 1 95 ? 6.175 9.498 -3.348 1.00 94.38 95 LEU A N 1
ATOM 797 C CA . LEU A 1 95 ? 5.062 10.063 -4.122 1.00 94.38 95 LEU A CA 1
ATOM 798 C C . LEU A 1 95 ? 3.970 10.668 -3.236 1.00 94.38 95 LEU A C 1
ATOM 800 O O . LEU A 1 95 ? 3.115 11.405 -3.729 1.00 94.38 95 LEU A O 1
ATOM 804 N N . LYS A 1 96 ? 4.006 10.375 -1.932 1.00 96.06 96 LYS A N 1
ATOM 805 C CA . LYS A 1 96 ? 2.951 10.686 -0.967 1.00 96.06 96 LYS A CA 1
ATOM 806 C C . LYS A 1 96 ? 1.589 10.167 -1.431 1.00 96.06 96 LYS A C 1
ATOM 808 O O . LYS A 1 96 ? 0.619 10.925 -1.512 1.00 96.06 96 LYS A O 1
ATOM 813 N N . LYS A 1 97 ? 1.545 8.882 -1.782 1.00 97.31 97 LYS A N 1
ATOM 814 C CA . LYS A 1 97 ? 0.349 8.200 -2.289 1.00 97.31 97 LYS A CA 1
ATOM 815 C C . LYS A 1 97 ? 0.129 6.881 -1.575 1.00 97.31 97 LYS A C 1
ATOM 817 O O . LYS A 1 97 ? 1.090 6.197 -1.232 1.00 97.31 97 LYS A O 1
ATOM 822 N N . PHE A 1 98 ? -1.138 6.523 -1.410 1.00 98.12 98 PHE A N 1
ATOM 823 C CA . PHE A 1 98 ? -1.512 5.149 -1.115 1.00 98.12 98 PHE A CA 1
ATOM 824 C C . PHE A 1 98 ? -1.407 4.298 -2.381 1.00 98.12 98 PHE A C 1
ATOM 826 O O . PHE A 1 98 ? -1.519 4.809 -3.500 1.00 98.12 98 PHE A O 1
ATOM 833 N N . CYS A 1 99 ? -1.166 3.008 -2.198 1.00 96.75 99 CYS A N 1
ATOM 834 C CA . CYS A 1 99 ? -1.048 2.050 -3.283 1.00 96.75 99 CYS A CA 1
ATOM 835 C C . CYS A 1 99 ? -1.332 0.625 -2.811 1.00 96.75 99 CYS A C 1
ATOM 837 O O . CYS A 1 99 ? -1.436 0.360 -1.614 1.00 96.75 99 CYS A O 1
ATOM 839 N N . SER A 1 100 ? -1.404 -0.288 -3.771 1.00 95.81 100 SER A N 1
ATOM 840 C CA . SER A 1 100 ? -1.236 -1.724 -3.555 1.00 95.81 100 SER A CA 1
ATOM 841 C C . SER A 1 100 ? -0.094 -2.225 -4.434 1.00 95.81 100 SER A C 1
ATOM 843 O O . SER A 1 100 ? 0.229 -1.615 -5.457 1.00 95.81 100 SER A O 1
ATOM 845 N N . TRP A 1 101 ? 0.559 -3.295 -4.006 1.00 95.75 101 TRP A N 1
ATOM 846 C CA . TRP A 1 101 ? 1.672 -3.916 -4.697 1.00 95.75 101 TRP A CA 1
ATOM 847 C C . TRP A 1 101 ? 1.466 -5.424 -4.736 1.00 95.75 101 TRP A C 1
ATOM 849 O O . TRP A 1 101 ? 1.483 -6.080 -3.695 1.00 95.75 101 TRP A O 1
ATOM 859 N N . ASP A 1 102 ? 1.289 -5.955 -5.938 1.00 93.00 102 ASP A N 1
ATOM 860 C CA . ASP A 1 102 ? 1.241 -7.390 -6.168 1.00 93.00 102 ASP A CA 1
ATOM 861 C C . ASP A 1 102 ? 2.666 -7.952 -6.079 1.00 93.00 102 ASP A C 1
ATOM 863 O O . ASP A 1 102 ? 3.507 -7.711 -6.950 1.00 93.00 102 ASP A O 1
ATOM 867 N N . ILE A 1 103 ? 2.951 -8.687 -5.003 1.00 90.06 103 ILE A N 1
ATOM 868 C CA . ILE A 1 103 ? 4.265 -9.291 -4.752 1.00 90.06 103 ILE A CA 1
ATOM 869 C C . ILE A 1 103 ? 4.590 -10.446 -5.709 1.00 90.06 103 ILE A C 1
ATOM 871 O O . ILE A 1 103 ? 5.768 -10.718 -5.957 1.00 90.06 103 ILE A O 1
ATOM 875 N N . ASP A 1 104 ? 3.573 -11.113 -6.255 1.00 88.81 104 ASP A N 1
ATOM 876 C CA . ASP A 1 104 ? 3.737 -12.261 -7.145 1.00 88.81 104 ASP A CA 1
ATOM 877 C C . ASP A 1 104 ? 4.032 -11.809 -8.582 1.00 88.81 104 ASP A C 1
ATOM 879 O O . ASP A 1 104 ? 4.800 -12.464 -9.293 1.00 88.81 104 ASP A O 1
ATOM 883 N N . HIS A 1 105 ? 3.470 -10.668 -8.993 1.00 90.94 105 HIS A N 1
ATOM 884 C CA . HIS A 1 105 ? 3.622 -10.117 -10.344 1.00 90.94 105 HIS A CA 1
ATOM 885 C C . HIS A 1 105 ? 4.488 -8.852 -10.418 1.00 90.94 105 HIS A C 1
ATOM 887 O O . HIS A 1 105 ? 4.788 -8.386 -11.515 1.00 90.94 105 HIS A O 1
ATOM 893 N N . TRP A 1 106 ? 4.907 -8.300 -9.276 1.00 93.62 106 TRP A N 1
ATOM 894 C CA . TRP A 1 106 ? 5.637 -7.030 -9.170 1.00 93.62 106 TRP A CA 1
ATOM 895 C C . TRP A 1 106 ? 4.914 -5.890 -9.901 1.00 93.62 106 TRP A C 1
ATOM 897 O O . TRP A 1 106 ? 5.520 -5.109 -10.634 1.00 93.62 106 TRP A O 1
ATOM 907 N N . VAL A 1 107 ? 3.600 -5.793 -9.695 1.00 93.19 107 VAL A N 1
ATOM 908 C CA . VAL A 1 107 ? 2.758 -4.724 -10.247 1.00 93.19 107 VAL A CA 1
ATOM 909 C C . VAL A 1 107 ? 2.415 -3.752 -9.126 1.00 93.19 107 VAL A C 1
ATOM 911 O O . VAL A 1 107 ? 1.880 -4.143 -8.091 1.00 93.19 107 VAL A O 1
ATOM 914 N N . LEU A 1 108 ? 2.744 -2.472 -9.310 1.00 95.31 108 LEU A N 1
ATOM 915 C CA . LEU A 1 108 ? 2.360 -1.412 -8.379 1.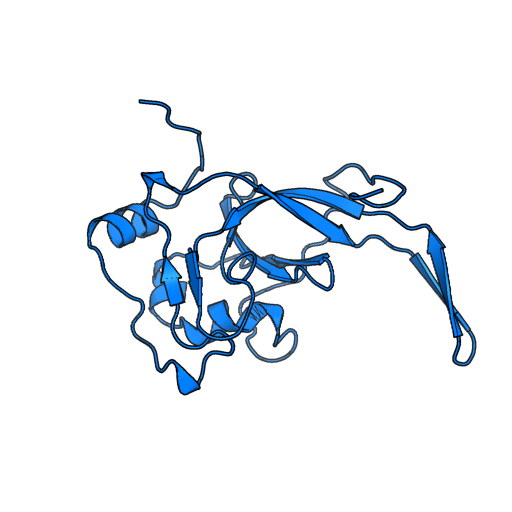00 95.31 108 LEU A CA 1
ATOM 916 C C . LEU A 1 108 ? 1.142 -0.666 -8.920 1.00 95.31 108 LEU A C 1
ATOM 918 O O . LEU A 1 108 ? 1.222 -0.034 -9.973 1.00 95.31 108 LEU A O 1
ATOM 922 N N . THR A 1 109 ? 0.064 -0.653 -8.147 1.00 95.06 109 THR A N 1
ATOM 923 C CA . THR A 1 109 ? -1.154 0.104 -8.447 1.00 95.06 109 THR A CA 1
ATOM 924 C C . THR A 1 109 ? -1.228 1.308 -7.515 1.00 95.06 109 THR A C 1
ATOM 926 O O . THR A 1 109 ? -1.413 1.160 -6.305 1.00 95.06 109 THR A O 1
ATOM 929 N N . LEU A 1 110 ? -1.063 2.518 -8.054 1.00 95.56 110 LEU A N 1
ATOM 930 C CA . LEU A 1 110 ? -1.170 3.764 -7.290 1.00 95.56 110 LEU A CA 1
ATOM 931 C C . LEU A 1 110 ? -2.623 4.212 -7.160 1.00 95.56 110 LEU A C 1
ATOM 933 O O . LEU A 1 110 ? -3.406 4.068 -8.093 1.00 95.56 110 LEU A O 1
ATOM 937 N N . PHE A 1 111 ? -2.949 4.849 -6.035 1.00 96.06 111 PHE A N 1
ATOM 938 C CA . PHE A 1 111 ? -4.237 5.503 -5.807 1.00 96.06 111 PHE A CA 1
ATOM 939 C C . PHE A 1 111 ? -4.048 7.028 -5.897 1.00 96.06 111 PHE A C 1
ATOM 941 O O . PHE A 1 111 ? -3.775 7.691 -4.890 1.00 96.06 111 PHE A O 1
ATOM 948 N N . PRO A 1 112 ? -4.128 7.627 -7.100 1.00 91.69 112 PRO A N 1
ATOM 949 C CA . PRO A 1 112 ? -3.633 8.981 -7.361 1.00 91.69 112 PRO A CA 1
ATOM 950 C C . PRO A 1 112 ? -4.344 10.067 -6.561 1.00 91.69 112 PRO A C 1
ATOM 952 O O . PRO A 1 112 ? -3.714 11.052 -6.179 1.00 91.69 112 PRO A O 1
ATOM 955 N N . ASN A 1 113 ? -5.636 9.901 -6.289 1.00 90.50 113 ASN A N 1
ATOM 956 C CA . ASN A 1 113 ? -6.454 10.911 -5.617 1.00 90.50 113 ASN A CA 1
ATOM 957 C C . ASN A 1 113 ? -6.979 10.447 -4.258 1.00 90.50 113 ASN A C 1
ATOM 959 O O . ASN A 1 113 ? -7.700 11.204 -3.619 1.00 90.50 113 ASN A O 1
ATOM 963 N N . ALA A 1 114 ? -6.622 9.237 -3.821 1.00 96.25 114 ALA A N 1
ATOM 964 C CA . ALA A 1 114 ? -7.143 8.687 -2.582 1.00 96.25 114 ALA A CA 1
ATOM 965 C C . ALA A 1 114 ? -6.543 9.402 -1.371 1.00 96.25 114 ALA A C 1
ATOM 967 O O . ALA A 1 114 ? -5.321 9.497 -1.207 1.00 96.25 114 ALA A O 1
ATOM 968 N N . THR A 1 115 ? -7.426 9.875 -0.507 1.00 97.19 115 THR A N 1
ATOM 969 C CA . THR A 1 115 ? -7.123 10.239 0.872 1.00 97.19 115 THR A CA 1
ATOM 970 C C . THR A 1 115 ? -7.353 9.039 1.787 1.00 97.19 115 THR A C 1
ATOM 972 O O . THR A 1 115 ? -7.934 8.027 1.395 1.00 97.19 115 THR A O 1
ATOM 975 N N . TRP A 1 116 ? -6.921 9.152 3.044 1.00 97.56 116 TRP A N 1
ATOM 976 C CA . TRP A 1 116 ? -7.266 8.142 4.042 1.00 97.56 116 TRP A CA 1
ATOM 977 C C . TRP A 1 116 ? -8.782 8.067 4.296 1.00 97.56 116 TRP A C 1
ATOM 979 O O . TRP A 1 116 ? -9.310 6.993 4.573 1.00 97.56 116 TRP A O 1
ATOM 989 N N . GLU A 1 117 ? -9.490 9.196 4.182 1.00 97.06 117 GLU A N 1
ATOM 990 C CA . GLU A 1 117 ? -10.947 9.245 4.321 1.00 97.06 117 GLU A CA 1
ATOM 991 C C . GLU A 1 117 ? -11.643 8.457 3.207 1.00 97.06 117 GLU A C 1
ATOM 993 O O . GLU A 1 117 ? -12.560 7.691 3.496 1.00 97.06 117 GLU A O 1
ATOM 998 N N . ASP A 1 118 ? -11.168 8.564 1.963 1.00 97.31 118 ASP A N 1
ATOM 999 C CA . ASP A 1 118 ? -11.700 7.772 0.847 1.00 97.31 118 ASP A CA 1
ATOM 1000 C C . ASP A 1 118 ? -11.535 6.270 1.109 1.00 97.31 118 ASP A C 1
ATOM 1002 O O . ASP A 1 118 ? -12.483 5.505 0.941 1.00 97.31 118 ASP A O 1
ATOM 1006 N N . ILE A 1 119 ? -10.367 5.859 1.621 1.00 97.25 119 ILE A N 1
ATOM 1007 C CA . ILE A 1 119 ? -10.102 4.461 1.995 1.00 97.25 119 ILE A CA 1
ATOM 1008 C C . ILE A 1 119 ? -11.026 3.997 3.123 1.00 97.25 119 ILE A C 1
ATOM 1010 O O . ILE A 1 119 ? -11.515 2.874 3.085 1.00 97.25 119 ILE A O 1
ATOM 1014 N N . CYS A 1 120 ? -11.294 4.840 4.121 1.00 96.94 120 CYS A N 1
ATOM 1015 C CA . CYS A 1 120 ? -12.237 4.508 5.190 1.00 96.94 120 CYS A CA 1
ATOM 1016 C C . CYS A 1 120 ? -13.682 4.386 4.687 1.00 96.94 120 CYS A C 1
ATOM 1018 O O . CYS A 1 120 ? -14.442 3.591 5.235 1.00 96.94 120 CYS A O 1
ATOM 1020 N N . ASN A 1 121 ? -14.062 5.183 3.685 1.00 96.50 121 ASN A N 1
ATOM 1021 C CA . ASN A 1 121 ? -15.419 5.219 3.141 1.00 96.50 121 ASN A CA 1
ATOM 1022 C C . ASN A 1 121 ? -15.701 4.083 2.148 1.00 96.50 121 ASN A C 1
ATOM 1024 O O . ASN A 1 121 ? -16.859 3.694 2.006 1.00 96.50 121 ASN A O 1
ATOM 1028 N N . ASP A 1 122 ? -14.674 3.553 1.481 1.00 95.94 122 ASP A N 1
ATOM 1029 C CA . ASP A 1 122 ? -14.792 2.399 0.582 1.00 95.94 122 ASP A CA 1
ATOM 1030 C C . ASP A 1 122 ? -13.629 1.398 0.746 1.00 95.94 122 ASP A C 1
ATOM 1032 O O . ASP A 1 122 ? -12.826 1.205 -0.171 1.00 95.94 122 ASP A O 1
ATOM 1036 N N . PRO A 1 123 ? -13.494 0.734 1.911 1.00 96.31 123 PRO A N 1
ATOM 1037 C CA . PRO A 1 123 ? -12.311 -0.076 2.191 1.00 96.31 123 PRO A CA 1
ATOM 1038 C C . PRO A 1 123 ? -12.130 -1.251 1.230 1.00 96.31 123 PRO A C 1
ATOM 1040 O O . PRO A 1 123 ? -11.001 -1.603 0.891 1.00 96.31 123 PRO A O 1
ATOM 1043 N N . VAL A 1 124 ? -13.234 -1.860 0.786 1.00 95.44 124 VAL A N 1
ATOM 1044 C CA . VAL A 1 124 ? -13.218 -3.069 -0.049 1.00 95.44 124 VAL A CA 1
ATOM 1045 C C . VAL A 1 124 ? -12.530 -2.798 -1.383 1.00 95.44 124 VAL A C 1
ATOM 1047 O O . VAL A 1 124 ? -11.652 -3.569 -1.766 1.00 95.44 124 VAL A O 1
ATOM 1050 N N . SER A 1 125 ? -12.852 -1.687 -2.050 1.00 94.62 125 SER A N 1
ATOM 1051 C CA . SER A 1 125 ? -12.246 -1.337 -3.339 1.00 94.62 125 SER A CA 1
ATOM 1052 C C . SER A 1 125 ? -10.727 -1.187 -3.246 1.00 94.62 125 SER A C 1
ATOM 1054 O O . SER A 1 125 ? -10.002 -1.695 -4.099 1.00 94.62 125 SER A O 1
ATOM 1056 N N . TYR A 1 126 ? -10.223 -0.541 -2.191 1.00 95.69 126 TYR A N 1
ATOM 1057 C CA . TYR A 1 126 ? -8.781 -0.345 -2.008 1.00 95.69 126 TYR A CA 1
ATOM 1058 C C . TYR A 1 126 ? -8.060 -1.615 -1.555 1.00 95.69 126 TYR A C 1
ATOM 1060 O O . TYR A 1 126 ? -6.958 -1.883 -2.028 1.00 95.69 126 TYR A O 1
ATOM 1068 N N . LEU A 1 127 ? -8.671 -2.413 -0.674 1.00 95.00 127 LEU A N 1
ATOM 1069 C CA . LEU A 1 127 ? -8.101 -3.688 -0.233 1.00 95.00 127 LEU A CA 1
ATOM 1070 C C . LEU A 1 127 ? -8.046 -4.713 -1.369 1.00 95.00 127 LEU A C 1
ATOM 1072 O O . LEU A 1 127 ? -7.132 -5.529 -1.394 1.00 95.00 127 LEU A O 1
ATOM 1076 N N . ASN A 1 128 ? -8.991 -4.670 -2.310 1.00 93.81 128 ASN A N 1
ATOM 1077 C CA . ASN A 1 128 ? -9.057 -5.600 -3.437 1.00 93.81 128 ASN A CA 1
ATOM 1078 C C . ASN A 1 128 ? -8.221 -5.166 -4.650 1.00 93.81 128 ASN A C 1
ATOM 1080 O O . ASN A 1 128 ? -8.101 -5.936 -5.602 1.00 93.81 128 ASN A O 1
ATOM 1084 N N . ALA A 1 129 ? -7.641 -3.964 -4.628 1.00 91.75 129 ALA A N 1
ATOM 1085 C CA . ALA A 1 129 ? -7.118 -3.303 -5.821 1.00 91.75 129 ALA A CA 1
ATOM 1086 C C . ALA A 1 129 ? -6.040 -4.093 -6.583 1.00 91.75 129 ALA A C 1
ATOM 1088 O O . ALA A 1 129 ? -5.978 -3.991 -7.805 1.00 91.75 129 ALA A O 1
ATOM 1089 N N . GLN A 1 130 ? -5.226 -4.904 -5.899 1.00 88.19 130 GLN A N 1
ATOM 1090 C CA . GLN A 1 130 ? -4.207 -5.727 -6.567 1.00 88.19 130 GLN A CA 1
ATOM 1091 C C . GLN A 1 130 ? -4.789 -6.931 -7.335 1.00 88.19 130 GLN A C 1
ATOM 1093 O O . GLN A 1 130 ? -4.118 -7.481 -8.195 1.00 88.19 130 GLN A O 1
ATOM 1098 N N . TRP A 1 131 ? -6.022 -7.361 -7.038 1.00 87.62 131 TRP A N 1
ATOM 1099 C CA . TRP A 1 131 ? -6.660 -8.520 -7.687 1.00 87.62 131 TRP A CA 1
ATOM 1100 C C . TRP A 1 131 ? -7.715 -8.133 -8.724 1.00 87.62 131 TRP A C 1
ATOM 1102 O O . TRP A 1 131 ? -8.142 -8.970 -9.518 1.00 87.62 131 TRP A O 1
ATOM 1112 N N . GLU A 1 132 ? -8.165 -6.880 -8.704 1.00 76.75 132 GLU A N 1
ATOM 1113 C CA . GLU A 1 132 ? -9.276 -6.388 -9.516 1.00 76.75 132 GLU A CA 1
ATOM 1114 C C . GLU A 1 132 ? -8.848 -5.226 -10.412 1.00 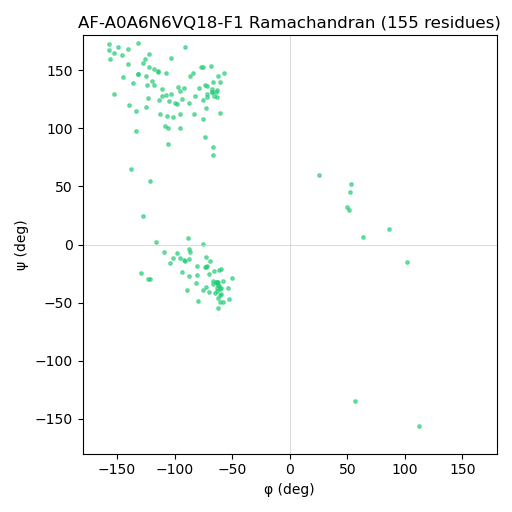76.75 132 GLU A C 1
ATOM 1116 O O . GLU A 1 132 ? -9.482 -4.165 -10.410 1.00 76.75 132 GLU A O 1
ATOM 1121 N N . GLU A 1 133 ? -7.795 -5.456 -11.205 1.00 56.97 133 GLU A N 1
ATOM 1122 C CA . GLU A 1 133 ? -7.243 -4.494 -12.177 1.00 56.97 133 GLU A CA 1
ATOM 1123 C C . GLU A 1 133 ? -8.325 -3.892 -13.101 1.00 56.97 133 GLU A C 1
ATOM 1125 O O . GLU A 1 133 ? -8.222 -2.734 -13.500 1.00 56.97 133 GLU A O 1
ATOM 1130 N N . ASP A 1 134 ? -9.406 -4.637 -13.366 1.00 48.75 134 ASP A N 1
ATOM 1131 C CA . ASP A 1 134 ? -10.499 -4.235 -14.261 1.00 48.75 134 ASP A CA 1
ATOM 1132 C C . ASP A 1 134 ? -11.782 -3.719 -13.560 1.00 48.75 134 ASP A C 1
ATOM 1134 O O . ASP A 1 134 ? -12.663 -3.191 -14.244 1.00 48.75 134 ASP A O 1
ATOM 1138 N N . TYR A 1 135 ? -11.946 -3.866 -12.233 1.00 48.88 135 TYR A N 1
ATOM 1139 C CA . TYR A 1 135 ? -13.275 -3.735 -11.589 1.00 48.88 135 TYR A CA 1
ATOM 1140 C C . TYR A 1 135 ? -13.408 -2.661 -10.504 1.00 48.88 135 TYR A C 1
ATOM 1142 O O . TYR A 1 135 ? -14.497 -2.102 -10.362 1.00 48.88 135 TYR A O 1
ATOM 1150 N N . CYS A 1 136 ? -12.349 -2.326 -9.764 1.00 58.25 136 CYS A N 1
ATOM 1151 C CA . CYS A 1 136 ? -12.478 -1.398 -8.632 1.00 58.25 136 CYS A CA 1
ATOM 1152 C C . CYS A 1 136 ? -12.336 0.084 -9.029 1.00 58.25 136 CYS A C 1
ATOM 1154 O O . CYS A 1 136 ? -12.896 0.957 -8.373 1.00 58.25 136 CYS A O 1
ATOM 1156 N N . GLY A 1 137 ? -11.609 0.397 -10.112 1.00 75.12 137 GLY A N 1
ATOM 1157 C CA . GLY A 1 137 ? -11.472 1.760 -10.652 1.00 75.12 137 GLY A CA 1
ATOM 1158 C C . GLY A 1 137 ? -10.783 2.782 -9.731 1.00 75.12 137 GLY A C 1
ATOM 1159 O O . GLY A 1 137 ? -10.737 3.964 -10.070 1.00 75.12 137 GLY A O 1
ATOM 1160 N N . VAL A 1 138 ? -10.252 2.354 -8.579 1.00 87.69 138 VAL A N 1
ATOM 1161 C CA . VAL A 1 138 ? -9.625 3.237 -7.578 1.00 87.69 138 VAL A CA 1
ATOM 1162 C C . VAL A 1 138 ? -8.137 3.493 -7.822 1.00 87.69 138 VAL A C 1
ATOM 1164 O O . VAL A 1 138 ? -7.559 4.388 -7.197 1.00 87.69 138 VAL A O 1
ATOM 1167 N N . GLY A 1 139 ? -7.510 2.725 -8.716 1.00 89.56 139 GLY A N 1
ATOM 1168 C CA . GLY A 1 139 ? -6.077 2.787 -8.953 1.00 89.56 139 GLY A CA 1
ATOM 1169 C C . GLY A 1 139 ? -5.664 2.667 -10.411 1.00 89.56 139 GLY A C 1
ATOM 1170 O O . GLY A 1 139 ? -6.458 2.341 -11.289 1.00 89.56 139 GLY A O 1
ATOM 1171 N N . GLU A 1 140 ? -4.393 2.963 -10.646 1.00 92.25 140 GLU A N 1
ATOM 1172 C CA . GLU A 1 140 ? -3.740 2.922 -11.951 1.00 92.25 140 GLU A CA 1
ATOM 1173 C C . GLU A 1 140 ? -2.360 2.269 -11.822 1.00 92.25 140 GLU A C 1
ATOM 1175 O O . GLU A 1 140 ? -1.631 2.519 -10.856 1.00 92.25 140 GLU A O 1
ATOM 1180 N N . ILE A 1 141 ? -2.006 1.421 -12.795 1.00 92.94 141 ILE A N 1
ATOM 1181 C CA . ILE A 1 141 ? -0.691 0.772 -12.840 1.00 92.94 141 ILE A CA 1
ATOM 1182 C C . ILE A 1 141 ? 0.378 1.852 -13.003 1.00 92.94 141 ILE A C 1
ATOM 1184 O O . ILE A 1 141 ? 0.322 2.681 -13.914 1.00 92.94 141 ILE A O 1
ATOM 1188 N N . TYR A 1 142 ? 1.365 1.833 -12.117 1.00 94.00 142 TYR A N 1
ATOM 1189 C CA . TYR A 1 142 ? 2.455 2.791 -12.126 1.00 94.00 142 TYR A CA 1
ATOM 1190 C C . TYR A 1 142 ? 3.604 2.334 -13.017 1.00 94.00 142 TYR A C 1
ATOM 1192 O O . TYR A 1 142 ? 4.223 1.301 -12.772 1.00 94.00 142 TYR A O 1
ATOM 1200 N N . ASP A 1 143 ? 3.928 3.167 -14.006 1.00 94.00 143 ASP A N 1
ATOM 1201 C CA . ASP A 1 143 ? 5.101 3.014 -14.862 1.00 94.00 143 ASP A CA 1
ATOM 1202 C C . ASP A 1 143 ? 6.228 3.973 -14.418 1.00 94.00 143 ASP A C 1
ATOM 1204 O O . ASP A 1 143 ? 6.127 5.192 -14.609 1.00 94.00 143 ASP A O 1
ATOM 1208 N N . PRO A 1 144 ? 7.325 3.454 -13.837 1.00 94.94 144 PRO A N 1
ATOM 1209 C CA . PRO A 1 144 ? 8.462 4.260 -13.402 1.00 94.94 144 PRO A CA 1
ATOM 1210 C C . PRO A 1 144 ? 9.538 4.485 -14.483 1.00 94.94 144 PRO A C 1
ATOM 1212 O O . PRO A 1 144 ? 10.592 5.046 -14.173 1.00 94.94 144 PRO A O 1
ATOM 1215 N N . SER A 1 145 ? 9.338 4.065 -15.737 1.00 91.25 145 SER A N 1
ATOM 1216 C CA . SER A 1 145 ? 10.391 4.017 -16.769 1.00 91.25 145 SER A CA 1
ATOM 1217 C C . SER A 1 145 ? 11.057 5.357 -17.110 1.00 91.25 145 SER A C 1
ATOM 1219 O O . SER A 1 145 ? 12.185 5.380 -17.606 1.00 91.25 145 SER A O 1
ATOM 1221 N N . GLY A 1 146 ? 10.399 6.479 -16.804 1.00 91.44 146 GLY A N 1
ATOM 1222 C CA . GLY A 1 146 ? 10.948 7.831 -16.952 1.00 91.44 146 GLY A CA 1
ATOM 1223 C C . GLY A 1 146 ? 11.521 8.452 -15.673 1.00 91.44 146 GLY A C 1
ATOM 1224 O O . GLY A 1 146 ? 12.086 9.545 -15.736 1.00 91.44 146 GLY A O 1
ATOM 1225 N N . THR A 1 147 ? 11.359 7.806 -14.516 1.00 93.00 147 THR A N 1
ATOM 1226 C CA . THR A 1 147 ? 11.664 8.391 -13.198 1.00 93.00 147 THR A CA 1
ATOM 1227 C C . THR A 1 147 ? 12.667 7.577 -12.391 1.00 93.00 147 THR A C 1
ATOM 1229 O O . THR A 1 147 ? 13.430 8.167 -11.624 1.00 93.00 147 THR A O 1
ATOM 1232 N N . LEU A 1 148 ? 12.714 6.256 -12.577 1.00 94.62 148 LEU A N 1
ATOM 1233 C CA . LEU A 1 148 ? 13.624 5.362 -11.864 1.00 94.62 148 LEU A CA 1
ATOM 1234 C C . LEU A 1 148 ? 14.642 4.714 -12.813 1.00 94.62 148 LEU A C 1
ATOM 1236 O O . LEU A 1 148 ? 14.344 4.464 -13.983 1.00 94.62 148 LEU A O 1
ATOM 1240 N N . PRO A 1 149 ? 15.860 4.419 -12.325 1.00 95.25 149 PRO A N 1
ATOM 1241 C CA 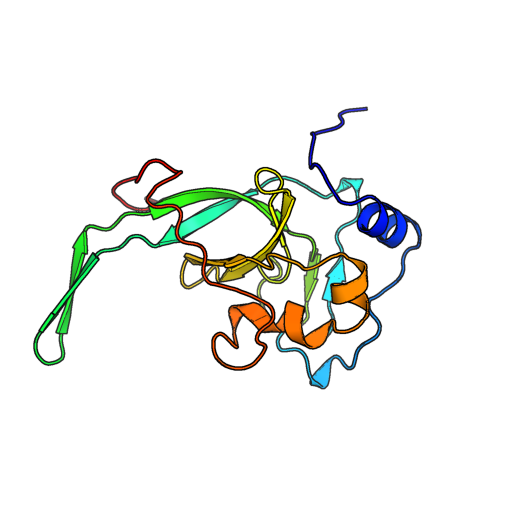. PRO A 1 149 ? 16.824 3.656 -13.100 1.00 95.25 149 PRO A CA 1
ATOM 1242 C C . PRO A 1 149 ? 16.341 2.211 -13.282 1.00 95.25 149 PRO A C 1
ATOM 1244 O O . PRO A 1 149 ? 15.940 1.559 -12.320 1.00 95.25 149 PRO A O 1
ATOM 1247 N N . LEU A 1 150 ? 16.433 1.705 -14.513 1.00 95.56 150 LEU A N 1
ATOM 1248 C CA . LEU A 1 150 ? 16.201 0.294 -14.817 1.00 95.56 150 LEU A CA 1
ATOM 1249 C C . LEU A 1 150 ? 17.364 -0.555 -14.284 1.00 95.56 150 LEU A C 1
ATOM 1251 O O . LEU A 1 150 ? 18.528 -0.268 -14.582 1.00 95.56 150 LEU A O 1
ATOM 1255 N N . ILE A 1 151 ? 17.055 -1.617 -13.544 1.00 96.12 151 ILE A N 1
ATOM 1256 C CA . ILE A 1 151 ? 18.033 -2.577 -13.025 1.00 96.12 151 ILE A CA 1
ATOM 1257 C C . ILE A 1 151 ? 17.903 -3.877 -13.816 1.00 96.12 151 ILE A C 1
ATOM 1259 O O . ILE A 1 151 ? 16.810 -4.410 -13.967 1.00 96.12 151 ILE A O 1
ATOM 1263 N N . ILE A 1 152 ? 19.019 -4.388 -14.336 1.00 94.88 152 ILE A N 1
ATOM 1264 C CA . ILE A 1 152 ? 19.052 -5.634 -15.113 1.00 94.88 152 ILE A CA 1
ATOM 1265 C C . ILE A 1 152 ? 19.322 -6.819 -14.182 1.00 94.88 152 ILE A C 1
ATOM 1267 O O . ILE A 1 152 ? 20.251 -6.759 -13.378 1.00 94.88 152 ILE A O 1
ATOM 1271 N N . GLY A 1 153 ? 18.561 -7.905 -14.341 1.00 92.00 153 GLY A N 1
ATOM 1272 C CA . GLY A 1 153 ? 18.650 -9.124 -13.528 1.00 92.00 153 GLY A CA 1
ATOM 1273 C C . GLY A 1 153 ? 17.415 -9.343 -12.652 1.00 92.00 153 GLY A C 1
ATOM 1274 O O . GLY A 1 153 ? 16.335 -8.837 -12.965 1.00 92.00 153 GLY A O 1
ATOM 1275 N N . ARG A 1 154 ? 17.574 -10.103 -11.559 1.00 87.06 154 ARG A N 1
ATOM 1276 C CA . ARG A 1 154 ? 16.558 -10.276 -10.507 1.00 87.06 154 ARG A CA 1
ATOM 1277 C C . ARG A 1 154 ? 17.022 -9.671 -9.180 1.00 87.06 154 ARG A C 1
ATOM 1279 O O . ARG A 1 154 ? 18.213 -9.709 -8.887 1.00 87.06 154 ARG A O 1
ATOM 1286 N N . PRO A 1 155 ? 16.094 -9.177 -8.347 1.00 83.62 155 PRO A N 1
ATOM 1287 C CA . PRO A 1 155 ? 16.410 -8.642 -7.024 1.00 83.62 155 PRO A CA 1
ATOM 1288 C C . PRO A 1 155 ? 16.870 -9.705 -6.011 1.00 83.62 155 PRO A C 1
ATOM 1290 O O . PRO A 1 155 ? 17.424 -9.352 -4.970 1.00 83.62 155 PRO A O 1
ATOM 1293 N N . PHE A 1 156 ? 16.672 -10.993 -6.310 1.00 78.25 156 PHE A N 1
ATOM 1294 C CA . PHE A 1 156 ? 17.120 -12.119 -5.489 1.00 78.25 156 PHE A CA 1
ATOM 1295 C C . PHE A 1 156 ? 17.800 -13.159 -6.386 1.00 78.25 156 PHE A C 1
ATOM 1297 O O . PHE A 1 156 ? 17.130 -13.964 -7.037 1.00 78.25 156 PHE A O 1
ATOM 1304 N N . GLU A 1 157 ? 19.128 -13.107 -6.437 1.00 54.44 157 GLU A N 1
ATOM 1305 C CA . GLU A 1 157 ? 20.005 -14.166 -6.956 1.00 54.44 157 GLU A CA 1
ATOM 1306 C C . GLU A 1 157 ? 20.937 -14.661 -5.847 1.00 54.44 157 GLU A C 1
ATOM 1308 O O . GLU A 1 157 ? 21.387 -13.822 -5.029 1.00 54.44 157 GLU A O 1
#

Mean predicted aligned error: 5.3 Å

Sequence (157 aa):
MIEMNLNLPLEFINFLETNKELDYNPDEAYPKKVKFHKLEDLKREKIWIDATTYDVNLNIINVIQQAYYELEAVSLIEECDRYSEFGILCWLPELKKFCSWDIDHWVLTLFPNATWEDICNDPVSYLNAQWEEDYCGVGEIYDPSGTLPLIIGRPFE

Secondary structure (DSSP, 8-state):
---------HHHHHHHHTTPPP-S-GGGSTT-SEEEPPTTT---EEEEEE--EEEEETTEEEEEE-EEEEEEEEE-EEEESSS-STTSSEEETTTTEEEEEETTTTEEEEETT--HHHHHHSHHHHHTTTT-TTT--S-EE---TTTS--EES-S--

Foldseek 3Di:
DDCPPLVADPVVLVCLVVLDAQDDQLVLAPLRGWDFDHPVRWDKDKAKAWPFDWDDDDPDTDTPFTKIFIAIKTQGTPDTDHDPSRQQWIAGSVLRWIWGADRVNSWIWTQNPDDVVNCSVPVRLSSCCVVCVPPSPRTDTDDCPPPTDMGTDDPPD

Organism: NCBI:txid2499159

Nearest PDB structures (foldseek):
  6td9-assembly1_A  TM=2.815E-01  e=3.459E+00  Pseudomonas aeruginosa PAO1

Solvent-accessible surface area (backbone atoms only — not comparable to full-atom values): 9297 Å² total; per-residue (Å²): 130,89,75,71,83,55,65,69,57,67,69,51,54,56,42,58,77,64,74,65,76,81,75,71,66,41,89,76,22,77,42,37,58,72,39,66,46,52,80,90,70,58,52,81,42,82,46,56,32,63,54,57,40,71,46,83,52,100,92,46,81,43,79,74,42,56,22,29,34,79,49,60,33,27,50,43,36,61,42,39,78,71,51,77,30,65,26,40,41,26,39,30,45,90,77,65,34,40,29,21,34,32,78,91,68,22,45,40,31,35,19,91,84,59,48,65,65,54,42,53,76,43,41,47,47,54,54,29,41,68,80,33,84,88,73,51,82,65,59,45,80,64,80,51,83,90,78,49,73,80,43,81,49,68,99,80,126

Radius of gyration: 16.58 Å; Cα contacts (8 Å, |Δi|>4): 286; chains: 1; bounding box: 38×33×50 Å